Protein AF-A0AAD8C2L0-F1 (afdb_monomer)

pLDDT: mean 80.14, std 14.91, range [33.34, 94.81]

Organism: Biomphalaria pfeifferi (NCBI:txid112525)

Sequence (170 aa):
MHFEVRSVLMASDDMDSLLNLYMHFEVRSVLMASDDMDSLLNLYMHFEVRSVLMASDNMDSLLNLYMHFEVRSVVMASDDMDSLLNLYMQFEVRSVLMASDNMDSLLNLYMHFEVRSVLMASDNMDSLLNLYMHFKVRSVLMASDDMDSLQVSFKTFGMIFTKEKDVHER

Solvent-accessible surface area (backbone atoms only — not comparable to full-atom values): 8291 Å² total; per-residue (Å²): 136,89,64,69,45,71,64,48,80,48,76,44,61,70,35,82,47,80,46,80,45,81,43,84,42,36,31,49,31,41,39,40,40,24,44,39,30,41,38,40,39,39,40,40,34,59,33,40,37,48,30,40,39,40,39,25,46,36,31,42,38,40,39,39,40,41,34,54,33,36,35,45,33,38,38,40,39,25,43,36,30,42,37,40,41,39,40,40,36,49,36,39,36,46,33,39,38,40,39,24,43,36,30,43,36,39,40,38,39,40,37,54,35,40,38,46,34,40,40,40,39,23,46,35,29,37,38,39,38,39,40,39,36,64,67,44,73,73,43,76,47,79,48,52,82,41,69,83,43,77,48,63,45,49,47,42,93,85,59,78,65,80,78,86,76,88,83,81,83,134

Mean predicted aligned error: 7.49 Å

Foldseek 3Di:
DADEAAEDEAEDQADDDEAEAADAHYYAEYEYEYQHDDYEAEYAYEEEHAEYEYEYQADDYEYHYAYEEEYAEYEYEYQHDDYEHAYHYEEEYAEYEYEYQADDYEAAYAYEYEYAEYEYEYQEDDYEAEAEYAYDYNDYYYYYVHYPYYFYWYDYVPDTDGDDDDPDDD

Secondary structure (DSSP, 8-state):
---EE--EEEE-SEEEEEEEEEESSEES-EEEE-SEEEEEEEEEESS-EEEEEEE-SEEEEEEEEEESSEEEEEEEE-SEEEEEEEEEESSEEEEEEEE-SEEEEEEEEEESSEEEEEEEEEEEEEEEEEEEESSEEEEEEEEEEEEEEEEEEEEETTB-----------

Nearest PDB structures (foldseek):
  3jqy-assembly1_C  TM=2.062E-01  e=1.010E+00  Escherichia coli

Structure (mmCIF, N/CA/C/O backbone):
data_AF-A0AAD8C2L0-F1
#
_entry.id   AF-A0AAD8C2L0-F1
#
loop_
_atom_site.group_PDB
_atom_site.id
_atom_site.type_symbol
_atom_site.label_atom_id
_atom_site.label_alt_id
_atom_site.label_comp_id
_atom_site.label_asym_id
_atom_site.label_entity_id
_atom_site.label_seq_id
_atom_site.pdbx_PDB_ins_code
_atom_site.Cartn_x
_atom_site.Cartn_y
_atom_site.Cartn_z
_atom_site.occupancy
_atom_site.B_iso_or_equiv
_atom_site.auth_seq_id
_atom_site.auth_comp_id
_atom_site.auth_asym_id
_atom_site.auth_atom_id
_atom_site.pdbx_PDB_model_num
ATOM 1 N N . MET A 1 1 ? -22.193 -13.788 15.229 1.00 46.91 1 MET A N 1
ATOM 2 C CA . MET A 1 1 ? -22.096 -13.858 13.758 1.00 46.91 1 MET A CA 1
ATOM 3 C C . MET A 1 1 ? -20.851 -13.076 13.388 1.00 46.91 1 MET A C 1
ATOM 5 O O . MET A 1 1 ? -20.804 -11.897 13.704 1.00 46.91 1 MET A O 1
ATOM 9 N N . HIS A 1 2 ? -19.815 -13.748 12.889 1.00 58.06 2 HIS A N 1
ATOM 10 C CA . HIS A 1 2 ? -18.601 -13.089 12.409 1.00 58.06 2 HIS A CA 1
ATOM 11 C C . HIS A 1 2 ? -18.837 -12.752 10.938 1.00 58.06 2 HIS A C 1
ATOM 13 O O . HIS A 1 2 ? -19.122 -13.658 10.155 1.00 58.06 2 HIS A O 1
ATOM 19 N N . PHE A 1 3 ? -18.822 -11.469 10.594 1.00 68.88 3 PHE A N 1
ATOM 20 C CA . PHE A 1 3 ? -18.823 -11.038 9.201 1.00 68.88 3 PHE A CA 1
ATOM 21 C C . PHE A 1 3 ? -17.365 -10.905 8.760 1.00 68.88 3 PHE A C 1
ATOM 23 O O . PHE A 1 3 ? -16.516 -10.541 9.563 1.00 68.88 3 PHE A O 1
ATOM 30 N N . GLU A 1 4 ? -17.062 -11.261 7.520 1.00 80.44 4 GLU A N 1
ATOM 31 C CA . GLU A 1 4 ? -15.730 -11.115 6.930 1.00 80.44 4 GLU A CA 1
ATOM 32 C C . GLU A 1 4 ? -15.936 -10.716 5.471 1.00 80.44 4 GLU A C 1
ATOM 34 O O . GLU A 1 4 ? -16.705 -11.364 4.752 1.00 80.44 4 GLU A O 1
ATOM 39 N N . VAL A 1 5 ? -15.245 -9.670 5.021 1.00 82.81 5 VAL A N 1
ATOM 40 C CA . VAL A 1 5 ? -15.111 -9.382 3.593 1.00 82.81 5 VAL A CA 1
ATOM 41 C C . VAL A 1 5 ? -13.804 -9.985 3.113 1.00 82.81 5 VAL A C 1
ATOM 43 O O . VAL A 1 5 ? -12.710 -9.610 3.531 1.00 82.81 5 VAL A O 1
ATOM 46 N N . ARG A 1 6 ? -13.918 -10.945 2.197 1.00 87.12 6 ARG A N 1
ATOM 47 C CA . ARG A 1 6 ? -12.744 -11.625 1.645 1.00 87.12 6 ARG A CA 1
ATOM 48 C C . ARG A 1 6 ? -11.888 -10.704 0.790 1.00 87.12 6 ARG A C 1
ATOM 50 O O . ARG A 1 6 ? -10.668 -10.793 0.852 1.00 87.12 6 ARG A O 1
ATOM 57 N N . SER A 1 7 ? -12.518 -9.863 -0.016 1.00 87.62 7 SER A N 1
ATOM 58 C CA . SER A 1 7 ? -11.807 -8.978 -0.926 1.00 87.62 7 SER A CA 1
ATOM 59 C C . SER A 1 7 ? -12.708 -7.854 -1.411 1.00 87.62 7 SER A C 1
ATOM 61 O O . SER A 1 7 ? -13.866 -8.099 -1.750 1.00 87.62 7 SER A O 1
ATOM 63 N N . VAL A 1 8 ? -12.139 -6.662 -1.520 1.00 87.56 8 VAL A N 1
ATOM 64 C CA . VAL A 1 8 ? -12.621 -5.588 -2.390 1.00 87.56 8 VAL A CA 1
ATOM 65 C C . VAL A 1 8 ? -11.640 -5.506 -3.555 1.00 87.56 8 VAL A C 1
ATOM 67 O O . VAL A 1 8 ? -10.435 -5.465 -3.316 1.00 87.56 8 VAL A O 1
ATOM 70 N N . LEU A 1 9 ? -12.143 -5.562 -4.788 1.00 91.75 9 LEU A N 1
ATOM 71 C CA . LEU A 1 9 ? -11.337 -5.531 -6.008 1.00 91.75 9 LEU A CA 1
ATOM 72 C C . LEU A 1 9 ? -11.890 -4.460 -6.945 1.00 91.75 9 LEU A C 1
ATOM 74 O O . LEU A 1 9 ? -13.086 -4.476 -7.242 1.00 91.75 9 LEU A O 1
ATOM 78 N N . MET A 1 10 ? -11.012 -3.587 -7.425 1.00 89.44 10 MET A N 1
ATOM 79 C CA . MET A 1 10 ? -11.282 -2.649 -8.510 1.00 89.44 10 MET A CA 1
ATOM 80 C C . MET A 1 10 ? -10.158 -2.770 -9.536 1.00 89.44 10 MET A C 1
ATOM 82 O O . MET A 1 10 ? -8.987 -2.749 -9.167 1.00 89.44 10 MET A O 1
ATOM 86 N N . ALA A 1 11 ? -10.527 -2.958 -10.799 1.00 90.25 11 ALA A N 1
ATOM 87 C CA . ALA A 1 11 ? -9.590 -3.035 -11.908 1.00 90.25 11 ALA A CA 1
ATOM 88 C C . ALA A 1 11 ? -10.196 -2.326 -13.120 1.00 90.25 11 ALA A C 1
ATOM 90 O O . ALA A 1 11 ? -11.362 -2.575 -13.443 1.00 90.25 11 ALA A O 1
ATOM 91 N N . SER A 1 12 ? -9.423 -1.443 -13.737 1.00 90.19 12 SER A N 1
ATOM 92 C CA . SER A 1 12 ? -9.778 -0.658 -14.923 1.00 90.19 12 SER A CA 1
ATOM 93 C C . SER A 1 12 ? -8.502 -0.372 -15.714 1.00 90.19 12 SER A C 1
ATOM 95 O O . SER A 1 12 ? -7.428 -0.599 -15.179 1.00 90.19 12 SER A O 1
ATOM 97 N N . ASP A 1 13 ? -8.608 0.108 -16.948 1.00 87.38 13 ASP A N 1
ATOM 98 C CA . ASP A 1 13 ? -7.437 0.632 -17.666 1.00 87.38 13 ASP A CA 1
ATOM 99 C C . ASP A 1 13 ? -7.119 2.034 -17.101 1.00 87.38 13 ASP A C 1
ATOM 101 O O . ASP A 1 13 ? -6.049 2.271 -16.547 1.00 87.38 13 ASP A O 1
ATOM 105 N N . ASP A 1 14 ? -8.137 2.902 -17.058 1.00 91.06 14 ASP A N 1
ATOM 106 C CA . ASP A 1 14 ? -8.101 4.207 -16.388 1.00 91.06 14 ASP A CA 1
ATOM 107 C C . ASP A 1 14 ? -9.018 4.206 -15.159 1.00 91.06 14 ASP A C 1
ATOM 109 O O . ASP A 1 14 ? -10.191 3.804 -15.245 1.00 91.06 14 ASP A O 1
ATOM 113 N N . MET A 1 15 ? -8.533 4.690 -14.018 1.00 91.38 15 MET A N 1
ATOM 114 C CA . MET A 1 15 ? -9.297 4.739 -12.776 1.00 91.38 15 MET A CA 1
ATOM 115 C C . MET A 1 15 ? -9.225 6.121 -12.132 1.00 91.38 15 MET A C 1
ATOM 117 O O . MET A 1 15 ? -8.241 6.446 -11.489 1.00 91.38 15 MET A O 1
ATOM 121 N N . ASP A 1 16 ? -10.325 6.871 -12.219 1.00 91.12 16 ASP A N 1
ATOM 122 C CA . ASP A 1 16 ? -10.633 7.989 -11.318 1.00 91.12 16 ASP A CA 1
ATOM 123 C C . ASP A 1 16 ? -11.652 7.486 -10.290 1.00 91.12 16 ASP A C 1
ATOM 125 O O . ASP A 1 16 ? -12.797 7.147 -10.631 1.00 91.12 16 ASP A O 1
ATOM 129 N N . SER A 1 17 ? -11.221 7.326 -9.038 1.00 86.00 17 SER A N 1
ATOM 130 C CA . SER A 1 17 ? -12.066 6.700 -8.026 1.00 86.00 17 SER A CA 1
ATOM 131 C C . SER A 1 17 ? -11.974 7.329 -6.644 1.00 86.00 17 SER A C 1
ATOM 133 O O . SER A 1 17 ? -10.913 7.594 -6.088 1.00 86.00 17 SER A O 1
ATOM 135 N N . LEU A 1 18 ? -13.149 7.466 -6.029 1.00 88.50 18 LEU A N 1
ATOM 136 C CA . LEU A 1 18 ? -13.300 7.793 -4.621 1.00 88.50 18 LEU A CA 1
ATOM 137 C C . LEU A 1 18 ? -13.932 6.605 -3.899 1.00 88.50 18 LEU A C 1
ATOM 139 O O . LEU A 1 18 ? -15.128 6.333 -4.051 1.00 88.50 18 LEU A O 1
ATOM 143 N N . LEU A 1 19 ? -13.149 5.919 -3.072 1.00 86.38 19 LEU A N 1
ATOM 144 C CA . LEU A 1 19 ? -13.620 4.788 -2.283 1.00 86.38 19 LEU A CA 1
ATOM 145 C C . LEU A 1 19 ? -13.552 5.117 -0.791 1.00 86.38 19 LEU A C 1
ATOM 147 O O . LEU A 1 19 ? -12.486 5.264 -0.203 1.00 86.38 19 LEU A O 1
ATOM 151 N N . ASN A 1 20 ? -14.724 5.178 -0.158 1.00 87.75 20 ASN A N 1
ATOM 152 C CA . ASN A 1 20 ? -14.855 5.284 1.291 1.00 87.75 20 ASN A CA 1
ATOM 153 C C . ASN A 1 20 ? -15.428 3.985 1.849 1.00 87.75 20 ASN A C 1
ATOM 155 O O . ASN A 1 20 ? -16.554 3.606 1.518 1.00 87.75 20 ASN A O 1
ATOM 159 N N . LEU A 1 21 ? -14.682 3.326 2.728 1.00 82.94 21 LEU A N 1
ATOM 160 C CA . LEU A 1 21 ? -15.088 2.062 3.321 1.00 82.94 21 LEU A CA 1
ATOM 161 C C . LEU A 1 21 ? -15.138 2.184 4.842 1.00 82.94 21 LEU A C 1
ATOM 163 O O . LEU A 1 21 ? -14.127 2.445 5.485 1.00 82.94 21 LEU A O 1
ATOM 167 N N . TYR A 1 22 ? -16.321 1.961 5.411 1.00 84.56 22 TYR A N 1
ATOM 168 C CA . TYR A 1 22 ? -16.553 1.967 6.855 1.00 84.56 22 TYR A CA 1
ATOM 169 C C . TYR A 1 22 ? -17.028 0.590 7.287 1.00 84.56 22 TYR A C 1
ATOM 171 O O . TYR A 1 22 ? -18.170 0.219 7.002 1.00 84.56 22 TYR A O 1
ATOM 179 N N . MET A 1 23 ? -16.173 -0.189 7.953 1.00 76.25 23 MET A N 1
ATOM 180 C CA . MET A 1 23 ? -16.549 -1.547 8.351 1.00 76.25 23 MET A CA 1
ATOM 181 C C . MET A 1 23 ? -16.090 -1.915 9.762 1.00 76.25 23 MET A C 1
ATOM 183 O O . MET A 1 23 ? -14.997 -1.598 10.227 1.00 76.25 23 MET A O 1
ATOM 187 N N . HIS A 1 24 ? -16.964 -2.645 10.452 1.00 79.62 24 HIS A N 1
ATOM 188 C CA . HIS A 1 24 ? -16.740 -3.170 11.801 1.00 79.62 24 HIS A CA 1
ATOM 189 C C . HIS A 1 24 ? -16.419 -4.667 11.783 1.00 79.62 24 HIS A C 1
ATOM 191 O O . HIS A 1 24 ? -16.760 -5.389 12.715 1.00 79.62 24 HIS A O 1
ATOM 197 N N . PHE A 1 25 ? -15.801 -5.152 10.713 1.00 77.06 25 PHE A N 1
ATOM 198 C CA . PHE A 1 25 ? -15.445 -6.554 10.558 1.00 77.06 25 PHE A CA 1
ATOM 199 C C . PHE A 1 25 ? -14.143 -6.707 9.769 1.00 77.06 25 PHE A C 1
ATOM 201 O O . PHE A 1 25 ? -13.640 -5.738 9.202 1.00 77.06 25 PHE A O 1
ATOM 208 N N . GLU A 1 26 ? -13.595 -7.920 9.759 1.00 80.88 26 GLU A N 1
ATOM 209 C CA . GLU A 1 26 ? -12.324 -8.227 9.104 1.00 80.88 26 GLU A CA 1
ATOM 210 C C . GLU A 1 26 ? -12.414 -8.091 7.578 1.00 80.88 26 GLU A C 1
ATOM 212 O O . GLU A 1 26 ? -13.363 -8.570 6.944 1.00 80.88 26 GLU A O 1
ATOM 217 N N . VAL A 1 27 ? -11.389 -7.474 6.987 1.00 82.69 27 VAL A N 1
ATOM 218 C CA . VAL A 1 27 ? -11.142 -7.494 5.543 1.00 82.69 27 VAL A CA 1
ATOM 219 C C . VAL A 1 27 ? -9.855 -8.219 5.274 1.00 82.69 27 VAL A C 1
ATOM 221 O O . VAL A 1 27 ? -8.781 -7.850 5.748 1.00 82.69 27 VAL A O 1
ATOM 224 N N . ARG A 1 28 ? -9.936 -9.235 4.431 1.00 85.00 28 ARG A N 1
ATOM 225 C CA . ARG A 1 28 ? -8.732 -9.945 4.043 1.00 85.00 28 ARG A CA 1
ATOM 226 C C . ARG A 1 28 ? -7.932 -9.189 2.981 1.00 85.00 28 ARG A C 1
ATOM 228 O O . ARG A 1 28 ? -6.709 -9.205 3.068 1.00 85.00 28 ARG A O 1
ATOM 235 N N . SER A 1 29 ? -8.557 -8.515 2.021 1.00 87.50 29 SER A N 1
ATOM 236 C CA . SER A 1 29 ? -7.802 -7.693 1.071 1.00 87.50 29 SER A CA 1
ATOM 237 C C . SER A 1 29 ? -8.602 -6.546 0.462 1.00 87.50 29 SER A C 1
ATOM 239 O O . SER A 1 29 ? -9.786 -6.694 0.167 1.00 87.50 29 SER A O 1
ATOM 241 N N . VAL A 1 30 ? -7.926 -5.433 0.201 1.00 88.31 30 VAL A N 1
ATOM 242 C CA . VAL A 1 30 ? -8.360 -4.398 -0.745 1.00 88.31 30 VAL A CA 1
ATOM 243 C C . VAL A 1 30 ? -7.324 -4.358 -1.861 1.00 88.31 30 VAL A C 1
ATOM 245 O O . VAL A 1 30 ? -6.132 -4.299 -1.563 1.00 88.31 30 VAL A O 1
ATOM 248 N N . LEU A 1 31 ? -7.768 -4.476 -3.111 1.00 91.88 31 LEU A N 1
ATOM 249 C CA . LEU A 1 31 ? -6.904 -4.474 -4.287 1.00 91.88 31 LEU A CA 1
ATOM 250 C C . LEU A 1 31 ? -7.444 -3.492 -5.324 1.00 91.88 31 LEU A C 1
ATOM 252 O O . LEU A 1 31 ? -8.603 -3.606 -5.729 1.00 91.88 31 LEU A O 1
ATOM 256 N N . MET A 1 32 ? -6.598 -2.555 -5.739 1.00 91.00 32 MET A N 1
ATOM 257 C CA . MET A 1 32 ? -6.861 -1.619 -6.829 1.00 91.00 32 MET A CA 1
ATOM 258 C C . MET A 1 32 ? -5.738 -1.750 -7.854 1.00 91.00 32 MET A C 1
ATOM 260 O O . MET A 1 32 ? -4.567 -1.748 -7.478 1.00 91.00 32 MET A O 1
ATOM 264 N N . ALA A 1 33 ? -6.106 -1.926 -9.117 1.00 91.88 33 ALA A N 1
ATOM 265 C CA . ALA A 1 33 ? -5.167 -2.017 -10.226 1.00 91.88 33 ALA A CA 1
ATOM 266 C C . ALA A 1 33 ? -5.662 -1.161 -11.396 1.00 91.88 33 ALA A C 1
ATOM 268 O O . ALA A 1 33 ? -6.842 -1.249 -11.739 1.00 91.88 33 ALA A O 1
ATOM 269 N N . SER A 1 34 ? -4.782 -0.354 -11.973 1.00 91.31 34 SER A N 1
ATOM 270 C CA . SER A 1 34 ? -5.042 0.408 -13.198 1.00 91.31 34 SER A CA 1
ATOM 271 C C . SER A 1 34 ? -3.772 0.515 -14.031 1.00 91.31 34 SER A C 1
ATOM 273 O O . SER A 1 34 ? -2.718 0.177 -13.515 1.00 91.31 34 SER A O 1
ATOM 275 N N . ASP A 1 35 ? -3.846 0.972 -15.275 1.00 89.44 35 ASP A N 1
ATOM 276 C CA . ASP A 1 35 ? -2.657 1.492 -15.958 1.00 89.44 35 ASP A CA 1
ATOM 277 C C . ASP A 1 35 ? -2.417 2.925 -15.437 1.00 89.44 35 ASP A C 1
ATOM 279 O O . ASP A 1 35 ? -1.388 3.210 -14.819 1.00 89.44 35 ASP A O 1
ATOM 283 N N . ASP A 1 36 ? -3.449 3.775 -15.511 1.00 91.44 36 ASP A N 1
ATOM 284 C CA . ASP A 1 36 ? -3.483 5.127 -14.936 1.00 91.44 36 ASP A CA 1
ATOM 285 C C . ASP A 1 36 ? -4.472 5.217 -13.758 1.00 91.44 36 ASP A C 1
ATOM 287 O O . ASP A 1 36 ? -5.677 4.987 -13.915 1.00 91.44 36 ASP A O 1
ATOM 291 N N . MET A 1 37 ? -3.985 5.578 -12.567 1.00 93.81 37 MET A N 1
ATOM 292 C CA . MET A 1 37 ? -4.791 5.667 -11.347 1.00 93.81 37 MET A CA 1
ATOM 293 C C . MET A 1 37 ? -4.729 7.060 -10.720 1.00 93.81 37 MET A C 1
ATOM 295 O O . MET A 1 37 ? -3.688 7.456 -10.213 1.00 93.81 37 MET A O 1
ATOM 299 N N . ASP A 1 38 ? -5.877 7.736 -10.655 1.00 92.50 38 ASP A N 1
ATOM 300 C CA . ASP A 1 38 ? -6.150 8.860 -9.754 1.00 92.50 38 ASP A CA 1
ATOM 301 C C . ASP A 1 38 ? -7.151 8.376 -8.698 1.00 92.50 38 ASP A C 1
ATOM 303 O O . ASP A 1 38 ? -8.301 8.018 -8.992 1.00 92.50 38 ASP A O 1
ATOM 307 N N . SER A 1 39 ? -6.707 8.243 -7.450 1.00 89.00 39 SER A N 1
ATOM 308 C CA . SER A 1 39 ? -7.566 7.646 -6.431 1.00 89.00 39 SER A CA 1
ATOM 309 C C . SER A 1 39 ? -7.491 8.291 -5.060 1.00 89.00 39 SER A C 1
ATOM 311 O O . SER A 1 39 ? -6.434 8.521 -4.478 1.00 89.00 39 SER A O 1
ATOM 313 N N . LEU A 1 40 ? -8.677 8.468 -4.478 1.00 90.62 40 LEU A N 1
ATOM 314 C CA . LEU A 1 40 ? -8.858 8.775 -3.069 1.00 90.62 40 LEU A CA 1
ATOM 315 C C . LEU A 1 40 ? -9.484 7.576 -2.359 1.00 90.62 40 LEU A C 1
ATOM 317 O O . LEU A 1 40 ? -10.682 7.301 -2.481 1.00 90.62 40 LEU A O 1
ATOM 321 N N . LEU A 1 41 ? -8.676 6.899 -1.548 1.00 88.38 41 LEU A N 1
ATOM 322 C CA . LEU A 1 41 ? -9.093 5.755 -0.752 1.00 88.38 41 LEU A CA 1
ATOM 323 C C . LEU A 1 41 ? -9.074 6.102 0.742 1.00 88.38 41 LEU A C 1
ATOM 325 O O . LEU A 1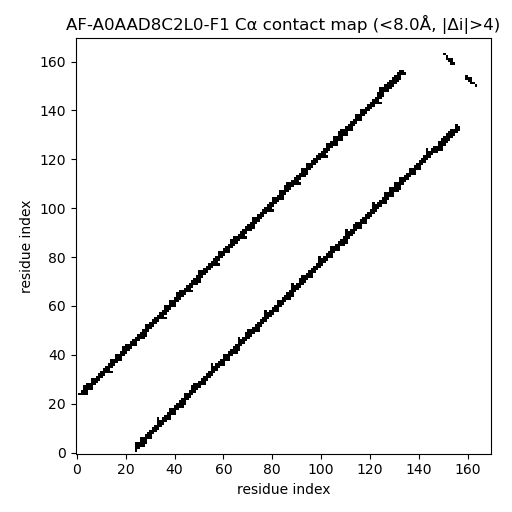 41 ? -8.020 6.306 1.340 1.00 88.38 41 LEU A O 1
ATOM 329 N N . ASN A 1 42 ? -10.250 6.106 1.375 1.00 89.56 42 ASN A N 1
ATOM 330 C CA . ASN A 1 42 ? -10.375 6.219 2.828 1.00 89.56 42 ASN A CA 1
ATOM 331 C C . ASN A 1 42 ? -10.940 4.924 3.415 1.00 89.56 42 ASN A C 1
ATOM 333 O O . ASN A 1 42 ? -12.100 4.567 3.179 1.00 89.56 42 ASN A O 1
ATOM 337 N N . LEU A 1 43 ? -10.146 4.239 4.234 1.00 85.94 43 LEU A N 1
ATOM 338 C CA . LEU A 1 43 ? -10.587 3.053 4.965 1.00 85.94 43 LEU A CA 1
ATOM 339 C C . LEU A 1 43 ? -10.688 3.374 6.456 1.00 85.94 43 LEU A C 1
ATOM 341 O O . LEU A 1 43 ? -9.701 3.722 7.099 1.00 85.94 43 LEU A O 1
ATOM 345 N N . TYR A 1 44 ? -11.881 3.195 7.013 1.00 86.94 44 TYR A N 1
ATOM 346 C CA . TYR A 1 44 ? -12.160 3.290 8.440 1.00 86.94 44 TYR A CA 1
ATOM 347 C C . TYR A 1 44 ? -12.603 1.926 8.953 1.00 86.94 44 TYR A 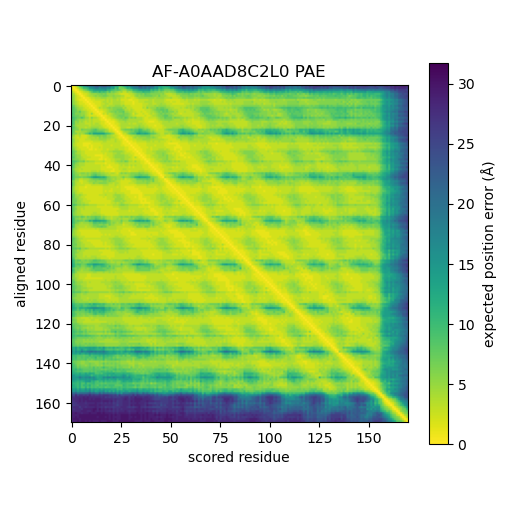C 1
ATOM 349 O O . TYR A 1 44 ? -13.727 1.482 8.695 1.00 86.94 44 TYR A O 1
ATOM 357 N N . MET A 1 45 ? -11.727 1.255 9.697 1.00 79.75 45 MET A N 1
ATOM 358 C CA . MET A 1 45 ? -11.995 -0.109 10.139 1.00 79.75 45 MET A CA 1
ATOM 359 C C . MET A 1 45 ? -11.731 -0.319 11.621 1.00 79.75 45 MET A C 1
ATOM 361 O O . MET A 1 45 ? -10.726 0.110 12.188 1.00 79.75 45 MET A O 1
ATOM 365 N N . HIS A 1 46 ? -12.618 -1.085 12.248 1.00 77.88 46 HIS A N 1
ATOM 366 C CA . HIS A 1 46 ? -12.493 -1.403 13.667 1.00 77.88 46 HIS A CA 1
ATOM 367 C C . HIS A 1 46 ? -11.689 -2.671 13.974 1.00 77.88 46 HIS A C 1
ATOM 369 O O . HIS A 1 46 ? -11.312 -2.858 15.124 1.00 77.88 46 HIS A O 1
ATOM 375 N N . PHE A 1 47 ? -11.448 -3.535 12.986 1.00 78.88 47 PHE A N 1
ATOM 376 C CA . PHE A 1 47 ? -10.796 -4.837 13.166 1.00 78.88 47 PHE A CA 1
ATOM 377 C C . PHE A 1 47 ? -9.532 -4.943 12.296 1.00 78.88 47 PHE A C 1
ATOM 379 O O . PHE A 1 47 ? -8.735 -4.007 12.253 1.00 78.88 47 PHE A O 1
ATOM 386 N N . GLU A 1 48 ? -9.316 -6.085 11.647 1.00 79.94 48 GLU A N 1
ATOM 387 C CA . GLU A 1 48 ? -8.120 -6.385 10.870 1.00 79.94 48 GLU A CA 1
ATOM 388 C C . GLU A 1 48 ? -8.334 -6.080 9.381 1.00 79.94 48 GLU A C 1
ATOM 390 O O . GLU A 1 48 ? -9.346 -6.473 8.794 1.00 79.94 48 GLU A O 1
ATOM 395 N N . VAL A 1 49 ? -7.347 -5.426 8.761 1.00 82.06 49 VAL A N 1
ATOM 396 C CA . VAL A 1 49 ? -7.129 -5.491 7.311 1.00 82.06 49 VAL A CA 1
ATOM 397 C C . VAL A 1 49 ? -5.847 -6.262 7.071 1.00 82.06 49 VAL A C 1
ATOM 399 O O . VAL A 1 49 ? -4.756 -5.852 7.465 1.00 82.06 49 VAL A O 1
ATOM 402 N N . ARG A 1 50 ? -5.944 -7.405 6.403 1.00 85.06 50 ARG A N 1
ATOM 403 C CA . ARG A 1 50 ? -4.746 -8.213 6.186 1.00 85.06 50 ARG A CA 1
ATOM 404 C C . ARG A 1 50 ? -3.845 -7.613 5.103 1.00 85.06 50 ARG A C 1
ATOM 406 O O . ARG A 1 50 ? -2.630 -7.648 5.270 1.00 85.06 50 ARG A O 1
ATOM 413 N N . SER A 1 51 ? -4.398 -7.054 4.031 1.00 88.31 51 SER A N 1
ATOM 414 C CA . SER A 1 51 ? -3.594 -6.380 3.006 1.00 88.31 51 SER A CA 1
ATOM 415 C C . SER A 1 51 ? -4.358 -5.289 2.262 1.00 88.31 51 SER A C 1
ATOM 417 O O . SER A 1 51 ? -5.505 -5.503 1.870 1.00 88.31 51 SER A O 1
ATOM 419 N N . VAL A 1 52 ? -3.686 -4.176 1.994 1.00 89.38 52 VAL A N 1
ATOM 420 C CA . VAL A 1 52 ? -4.078 -3.189 0.979 1.00 89.38 52 VAL A CA 1
ATOM 421 C C . VAL A 1 52 ? -3.010 -3.212 -0.107 1.00 89.38 52 VAL A C 1
ATOM 423 O O . VAL A 1 52 ? -1.827 -3.138 0.222 1.00 89.38 52 VAL A O 1
ATOM 426 N N . LEU A 1 53 ? -3.418 -3.379 -1.364 1.00 93.31 53 LEU A N 1
ATOM 427 C CA . LEU A 1 53 ? -2.527 -3.371 -2.519 1.00 93.31 53 LEU A CA 1
ATOM 428 C C . LEU A 1 53 ? -3.061 -2.409 -3.579 1.00 93.31 53 LEU A C 1
ATOM 430 O O . LEU A 1 53 ? -4.211 -2.541 -3.999 1.00 93.31 53 LEU A O 1
ATOM 434 N N . MET A 1 54 ? -2.214 -1.479 -4.002 1.00 92.12 54 MET A N 1
ATOM 435 C CA . MET A 1 54 ? -2.459 -0.580 -5.125 1.00 92.12 54 MET A CA 1
ATOM 436 C C . MET A 1 54 ? -1.320 -0.754 -6.124 1.00 92.12 54 MET A C 1
ATOM 438 O O . MET A 1 54 ? -0.154 -0.741 -5.726 1.00 92.12 54 MET A O 1
ATOM 442 N N . ALA A 1 55 ? -1.666 -0.985 -7.385 1.00 93.44 55 ALA A N 1
ATOM 443 C CA . ALA A 1 55 ? -0.711 -1.125 -8.473 1.00 93.44 55 ALA A CA 1
ATOM 444 C C . ALA A 1 55 ? -1.164 -0.277 -9.664 1.00 93.44 55 ALA A C 1
ATOM 446 O O . ALA A 1 55 ? -2.340 -0.346 -10.027 1.00 93.44 55 ALA A O 1
ATOM 447 N N . SER A 1 56 ? -0.250 0.501 -10.233 1.00 92.88 56 SER A N 1
ATOM 448 C CA . SER A 1 56 ? -0.466 1.235 -11.480 1.00 92.88 56 SER A CA 1
ATOM 449 C C . SER A 1 56 ? 0.810 1.277 -12.309 1.00 92.88 56 SER A C 1
ATOM 451 O O . SER A 1 56 ? 1.853 0.920 -11.780 1.00 92.88 56 SER A O 1
ATOM 453 N N . ASP A 1 57 ? 0.753 1.707 -13.565 1.00 91.69 57 ASP A N 1
ATOM 454 C CA . ASP A 1 57 ? 1.954 2.202 -14.249 1.00 91.69 57 ASP A CA 1
ATOM 455 C C . ASP A 1 57 ? 2.204 3.652 -13.793 1.00 91.69 57 ASP A C 1
ATOM 457 O O . ASP A 1 57 ? 3.311 4.021 -13.406 1.00 91.69 57 ASP A O 1
ATOM 461 N N . ASN A 1 58 ? 1.138 4.454 -13.725 1.00 92.62 58 ASN A N 1
ATOM 462 C CA . ASN A 1 58 ? 1.167 5.826 -13.232 1.00 92.62 58 ASN A CA 1
ATOM 463 C C . ASN A 1 58 ? 0.096 6.048 -12.152 1.00 92.62 58 ASN A C 1
ATOM 465 O O . ASN A 1 58 ? -1.091 5.789 -12.366 1.00 92.62 58 ASN A O 1
ATOM 469 N N . MET A 1 59 ? 0.519 6.505 -10.974 1.00 94.81 59 MET A N 1
ATOM 470 C CA . MET A 1 59 ? -0.321 6.591 -9.781 1.00 94.81 59 MET A CA 1
ATOM 471 C C . MET A 1 59 ? -0.253 7.982 -9.156 1.00 94.81 59 MET A C 1
ATOM 473 O O . MET A 1 59 ? 0.785 8.358 -8.624 1.00 94.81 59 MET A O 1
ATOM 477 N N . ASP A 1 60 ? -1.391 8.674 -9.126 1.00 94.00 60 ASP A N 1
ATOM 478 C CA . ASP A 1 60 ? -1.678 9.779 -8.210 1.00 94.00 60 ASP A CA 1
ATOM 479 C C . ASP A 1 60 ? -2.667 9.265 -7.158 1.00 94.00 60 ASP A C 1
ATOM 481 O O . ASP A 1 60 ? -3.780 8.816 -7.462 1.00 94.00 60 ASP A O 1
ATOM 485 N N . SER A 1 61 ? -2.245 9.205 -5.896 1.00 90.56 61 SER A N 1
ATOM 486 C CA . SER A 1 61 ? -3.107 8.619 -4.873 1.00 90.56 61 SER A CA 1
ATOM 487 C C . SER A 1 61 ? -3.027 9.269 -3.505 1.00 90.56 61 SER A C 1
ATOM 489 O O . SER A 1 61 ? -1.967 9.518 -2.928 1.00 90.56 61 SER A O 1
ATOM 491 N N . LEU A 1 62 ? -4.210 9.432 -2.915 1.00 92.44 62 LEU A N 1
ATOM 492 C CA . LEU A 1 62 ? -4.391 9.773 -1.516 1.00 92.44 62 LEU A CA 1
ATOM 493 C C . LEU A 1 62 ? -4.997 8.581 -0.776 1.00 92.44 62 LEU A C 1
ATOM 495 O O . LEU A 1 62 ? -6.183 8.268 -0.915 1.00 92.44 62 LEU A O 1
ATOM 499 N N . LEU A 1 63 ? -4.196 7.953 0.081 1.00 89.94 63 LEU A N 1
ATOM 500 C CA . LEU A 1 63 ? -4.618 6.824 0.899 1.00 89.94 63 LEU A CA 1
ATOM 501 C C . LEU A 1 63 ? -4.650 7.213 2.378 1.00 89.94 63 LEU A C 1
ATOM 503 O O . LEU A 1 63 ? -3.617 7.435 3.009 1.00 89.94 63 LEU A O 1
ATOM 507 N N . ASN A 1 64 ? -5.848 7.231 2.966 1.00 90.88 64 ASN A N 1
ATOM 508 C CA . ASN A 1 64 ? -6.032 7.406 4.404 1.00 90.88 64 ASN A CA 1
ATOM 509 C C . ASN A 1 64 ? -6.552 6.114 5.040 1.00 90.88 64 ASN A C 1
ATOM 511 O O . ASN A 1 64 ? -7.678 5.679 4.785 1.00 90.88 64 ASN A O 1
ATOM 515 N N . LEU A 1 65 ? -5.756 5.521 5.928 1.00 86.50 65 LEU A N 1
ATOM 516 C CA . LEU A 1 65 ? -6.162 4.360 6.716 1.00 86.50 65 LEU A CA 1
ATOM 517 C C . LEU A 1 65 ? -6.331 4.757 8.179 1.00 86.50 65 LEU A C 1
ATOM 519 O O . LEU A 1 65 ? -5.376 5.159 8.841 1.00 86.50 65 LEU A O 1
ATOM 523 N N . TYR A 1 66 ? -7.541 4.582 8.699 1.00 87.62 66 TYR A N 1
ATOM 524 C CA . TYR A 1 66 ? -7.872 4.740 10.109 1.00 87.62 66 TYR A CA 1
ATOM 525 C C . TYR A 1 66 ? -8.296 3.394 10.679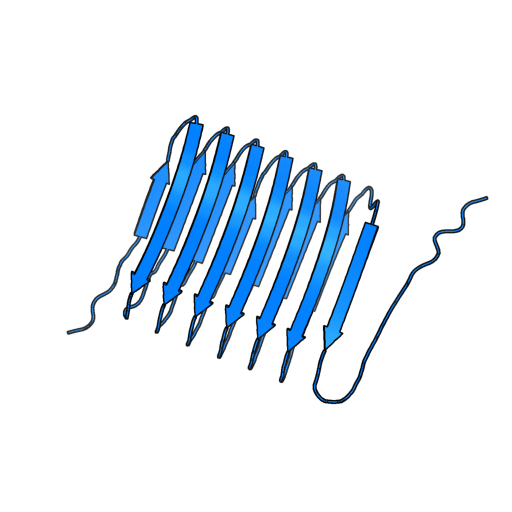 1.00 87.62 66 TYR A C 1
ATOM 527 O O . TYR A 1 66 ? -9.394 2.904 10.402 1.00 87.62 66 TYR A O 1
ATOM 535 N N . MET A 1 67 ? -7.435 2.794 11.498 1.00 79.19 67 MET A N 1
ATOM 536 C CA . MET A 1 67 ? -7.670 1.445 12.000 1.00 79.19 67 MET A CA 1
ATOM 537 C C . MET A 1 67 ? -7.442 1.320 13.502 1.00 79.19 67 MET A C 1
ATOM 539 O O . MET A 1 67 ? -6.452 1.798 14.066 1.00 79.19 67 MET A O 1
ATOM 543 N N . HIS A 1 68 ? -8.330 0.569 14.148 1.00 77.69 68 HIS A N 1
ATOM 544 C CA . HIS A 1 68 ? -8.225 0.289 15.577 1.00 77.69 68 HIS A CA 1
ATOM 545 C C . HIS A 1 68 ? -7.379 -0.933 15.933 1.00 77.69 68 HIS A C 1
ATOM 547 O O . HIS A 1 68 ? -6.918 -0.989 17.062 1.00 77.69 68 HIS A O 1
ATOM 553 N N . PHE A 1 69 ? -7.180 -1.905 15.042 1.00 76.19 69 PHE A N 1
ATOM 554 C CA . PHE A 1 69 ? -6.433 -3.126 15.369 1.00 76.19 69 PHE A CA 1
ATOM 555 C C . PHE A 1 69 ? -5.200 -3.282 14.478 1.00 76.19 69 PHE A C 1
ATOM 557 O O . PHE A 1 69 ? -4.180 -2.643 14.725 1.00 76.19 69 PHE A O 1
ATOM 564 N N . GLU A 1 70 ? -5.257 -4.123 13.453 1.00 79.31 70 GLU A N 1
ATOM 565 C CA . GLU A 1 70 ? -4.056 -4.567 12.750 1.00 79.31 70 GLU A CA 1
ATOM 566 C C . GLU A 1 70 ? -4.179 -4.319 11.250 1.00 79.31 70 GLU A C 1
ATOM 568 O O . GLU A 1 70 ? -5.197 -4.637 10.630 1.00 79.31 70 GLU A O 1
ATOM 573 N N . VAL A 1 71 ? -3.099 -3.792 10.670 1.00 81.19 71 VAL A N 1
ATOM 574 C CA . VAL A 1 71 ? -2.826 -3.907 9.239 1.00 81.19 71 VAL A CA 1
ATOM 575 C C . VAL A 1 71 ? -1.578 -4.750 9.065 1.00 81.19 71 VAL A C 1
ATOM 577 O O . VAL A 1 71 ? -0.496 -4.383 9.527 1.00 81.19 71 VAL A O 1
ATOM 580 N N . ARG A 1 72 ? -1.677 -5.895 8.384 1.00 84.88 72 ARG A N 1
ATOM 581 C CA . ARG A 1 72 ? -0.446 -6.669 8.147 1.00 84.88 72 ARG A CA 1
ATOM 582 C C . ARG A 1 72 ? 0.403 -6.031 7.065 1.00 84.88 72 ARG A C 1
ATOM 584 O O . ARG A 1 72 ? 1.615 -5.977 7.229 1.00 84.88 72 ARG A O 1
ATOM 591 N N . SER A 1 73 ? -0.201 -5.574 5.975 1.00 88.88 73 SER A N 1
ATOM 592 C CA . SER A 1 73 ? 0.565 -5.053 4.850 1.00 88.88 73 SER A CA 1
ATOM 593 C C . SER A 1 73 ? -0.176 -3.956 4.098 1.00 88.88 73 SER A C 1
ATOM 595 O O . SER A 1 73 ? -1.364 -4.101 3.809 1.00 88.88 73 SER A O 1
ATOM 597 N N . VAL A 1 74 ? 0.542 -2.886 3.774 1.00 89.75 74 VAL A N 1
ATOM 598 C CA . VAL A 1 74 ? 0.167 -1.909 2.750 1.00 89.75 74 VAL A CA 1
ATOM 599 C C . VAL A 1 74 ? 1.253 -1.958 1.688 1.00 89.75 74 VAL A C 1
ATOM 601 O O . VAL A 1 74 ? 2.432 -1.870 2.033 1.00 89.75 74 VAL A O 1
ATOM 604 N N . VAL A 1 75 ? 0.856 -2.152 0.435 1.00 93.69 75 VAL A N 1
ATOM 605 C CA . VAL A 1 75 ? 1.754 -2.211 -0.718 1.00 93.69 75 VAL A CA 1
ATOM 606 C C . VAL A 1 75 ? 1.252 -1.243 -1.776 1.00 93.69 75 VAL A C 1
ATOM 608 O O . VAL A 1 75 ? 0.101 -1.348 -2.197 1.00 93.69 75 VAL A O 1
ATOM 611 N N . MET A 1 76 ? 2.122 -0.337 -2.204 1.00 92.88 76 MET A N 1
ATOM 612 C CA . MET A 1 76 ? 1.903 0.534 -3.354 1.00 92.88 76 MET A CA 1
ATOM 613 C C . MET A 1 76 ? 3.054 0.311 -4.329 1.00 92.88 76 MET A C 1
ATOM 615 O O . MET A 1 76 ? 4.216 0.324 -3.917 1.00 92.88 76 MET A O 1
ATOM 619 N N . ALA A 1 77 ? 2.724 0.035 -5.584 1.00 94.12 77 ALA A N 1
ATOM 620 C CA . ALA A 1 77 ? 3.692 -0.169 -6.650 1.00 94.12 77 ALA A CA 1
ATOM 621 C C . ALA A 1 77 ? 3.269 0.638 -7.877 1.00 94.12 77 ALA A C 1
ATOM 623 O O . ALA A 1 77 ? 2.101 0.568 -8.259 1.00 94.12 77 ALA A O 1
ATOM 624 N N . SER A 1 78 ? 4.201 1.391 -8.447 1.00 93.31 78 SER A N 1
ATOM 625 C CA . SER A 1 78 ? 4.005 2.132 -9.694 1.00 93.31 78 SER A CA 1
ATOM 626 C C . SER A 1 78 ? 5.289 2.149 -10.517 1.00 93.31 78 SER A C 1
ATOM 628 O O . SER A 1 78 ? 6.320 1.770 -9.974 1.00 93.31 78 SER A O 1
ATOM 630 N N . ASP A 1 79 ? 5.259 2.589 -11.771 1.00 92.25 79 ASP A N 1
ATOM 631 C CA . ASP A 1 79 ? 6.482 3.057 -12.441 1.00 92.25 79 ASP A CA 1
ATOM 632 C C . ASP A 1 79 ? 6.707 4.533 -12.058 1.00 92.25 79 ASP A C 1
ATOM 634 O O . ASP A 1 79 ? 7.779 4.913 -11.583 1.00 92.25 79 ASP A O 1
ATOM 638 N N . ASP A 1 80 ? 5.646 5.343 -12.134 1.00 93.31 80 ASP A N 1
ATOM 639 C CA . ASP A 1 80 ? 5.605 6.727 -11.657 1.00 93.31 80 ASP A CA 1
ATOM 640 C C . ASP A 1 80 ? 4.584 6.872 -10.516 1.00 93.31 80 ASP A C 1
ATOM 642 O O . ASP A 1 80 ? 3.412 6.513 -10.662 1.00 93.31 80 ASP A O 1
ATOM 646 N N . MET A 1 81 ? 5.017 7.378 -9.358 1.00 94.50 81 MET A N 1
ATOM 647 C CA . MET A 1 81 ? 4.184 7.500 -8.158 1.00 94.50 81 MET A CA 1
ATOM 648 C C . MET A 1 81 ? 4.245 8.912 -7.577 1.00 94.50 81 MET A C 1
ATOM 650 O O . MET A 1 81 ? 5.292 9.320 -7.081 1.00 94.50 81 MET A O 1
ATOM 654 N N . ASP A 1 82 ? 3.099 9.591 -7.549 1.00 93.81 82 ASP A N 1
ATOM 655 C CA . ASP A 1 82 ? 2.803 10.705 -6.647 1.00 93.81 82 ASP A CA 1
ATOM 656 C C . ASP A 1 82 ? 1.812 10.203 -5.590 1.00 93.81 82 ASP A C 1
ATOM 658 O O . ASP A 1 82 ? 0.713 9.726 -5.893 1.00 93.81 82 ASP A O 1
ATOM 662 N N . SER A 1 83 ? 2.221 10.189 -4.322 1.00 90.88 83 SER A N 1
ATOM 663 C CA . SER A 1 83 ? 1.351 9.632 -3.289 1.00 90.88 83 SER A CA 1
ATOM 664 C C . SER A 1 83 ? 1.434 10.307 -1.932 1.00 90.88 83 SER A C 1
ATOM 666 O O . SER A 1 83 ? 2.498 10.577 -1.372 1.00 90.88 83 SER A O 1
ATOM 668 N N . LEU A 1 84 ? 0.257 10.463 -1.328 1.00 92.88 84 LEU A N 1
ATOM 669 C CA . LEU A 1 84 ? 0.099 10.826 0.070 1.00 92.88 84 LEU A CA 1
ATOM 670 C C . LEU A 1 84 ? -0.538 9.664 0.833 1.00 92.88 84 LEU A C 1
ATOM 672 O O . LEU A 1 84 ? -1.725 9.360 0.697 1.00 92.88 84 LEU A O 1
ATOM 676 N N . LEU A 1 85 ? 0.253 9.049 1.708 1.00 90.12 85 LEU A N 1
ATOM 677 C CA . LEU A 1 85 ? -0.176 7.945 2.555 1.00 90.12 85 LEU A CA 1
ATOM 678 C C . LEU A 1 85 ? -0.250 8.392 4.017 1.00 90.12 85 LEU A C 1
ATOM 680 O O . LEU A 1 85 ? 0.764 8.659 4.662 1.00 90.12 85 LEU A O 1
ATOM 684 N 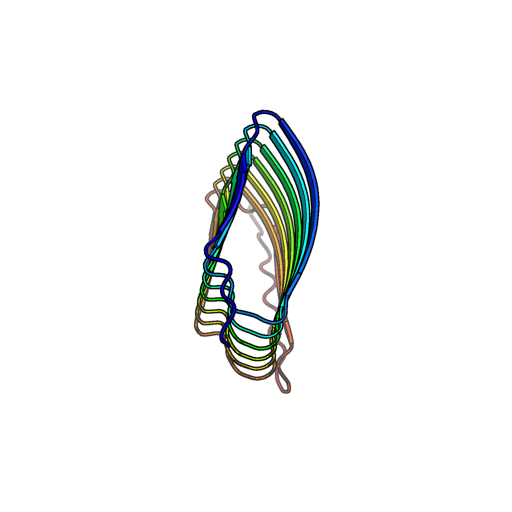N . ASN A 1 86 ? -1.461 8.419 4.577 1.00 90.88 86 ASN A N 1
ATOM 685 C CA . ASN A 1 86 ? -1.689 8.680 5.996 1.00 90.88 86 ASN A CA 1
ATOM 686 C C . ASN A 1 86 ? -2.197 7.420 6.701 1.00 90.88 86 ASN A C 1
ATOM 688 O O . ASN A 1 86 ? -3.317 6.962 6.463 1.00 90.88 86 ASN A O 1
ATOM 692 N N . LEU A 1 87 ? -1.403 6.886 7.629 1.00 86.69 87 LEU A N 1
ATOM 693 C CA . LEU A 1 87 ? -1.800 5.755 8.466 1.00 86.69 87 LEU A CA 1
ATOM 694 C C . LEU A 1 87 ? -2.011 6.211 9.909 1.00 86.69 87 LEU A C 1
ATOM 696 O O . LEU A 1 87 ? -1.074 6.635 10.585 1.00 86.69 87 LEU A O 1
ATOM 700 N N . TYR A 1 88 ? -3.237 6.059 10.399 1.00 87.25 88 TYR A N 1
ATOM 701 C CA . TYR A 1 88 ? -3.628 6.284 11.786 1.00 87.25 88 TYR A CA 1
ATOM 702 C C . TYR A 1 88 ? -4.036 4.961 12.420 1.00 87.25 88 TYR A C 1
ATOM 704 O O . TYR A 1 88 ? -5.114 4.424 12.157 1.00 87.25 88 TYR A O 1
ATOM 712 N N . MET A 1 89 ? -3.165 4.432 13.275 1.00 79.00 89 MET A N 1
ATOM 713 C CA . MET A 1 89 ? -3.262 3.052 13.740 1.00 79.00 89 MET A CA 1
ATOM 714 C C . MET A 1 89 ? -3.107 2.963 15.252 1.00 79.00 89 MET A C 1
ATOM 716 O O . MET A 1 89 ? -2.146 3.482 15.833 1.00 79.00 89 MET A O 1
ATOM 720 N N . GLN A 1 90 ? -4.026 2.249 15.905 1.00 78.12 90 GLN A N 1
ATOM 721 C CA . GLN A 1 90 ? -3.925 2.051 17.349 1.00 78.12 90 GLN A CA 1
ATOM 722 C C . GLN A 1 90 ? -2.990 0.912 17.760 1.00 78.12 90 GLN A C 1
ATOM 724 O O . GLN A 1 90 ? -2.298 1.085 18.752 1.00 78.12 90 GLN A O 1
ATOM 729 N N . PHE A 1 91 ? -2.920 -0.213 17.039 1.00 74.44 91 PHE A N 1
ATOM 730 C CA . PHE A 1 91 ? -2.096 -1.356 17.465 1.00 74.44 91 PHE A CA 1
ATOM 731 C C . PHE A 1 91 ? -0.898 -1.615 16.545 1.00 74.44 91 PHE A C 1
ATOM 733 O O . PHE A 1 91 ? 0.214 -1.190 16.855 1.00 74.44 91 PHE A O 1
ATOM 740 N N . GLU A 1 92 ? -1.070 -2.328 15.435 1.00 77.19 92 GLU A N 1
ATOM 741 C CA . GLU A 1 92 ? 0.089 -2.865 14.708 1.00 77.19 92 GLU A CA 1
ATOM 742 C C . GLU A 1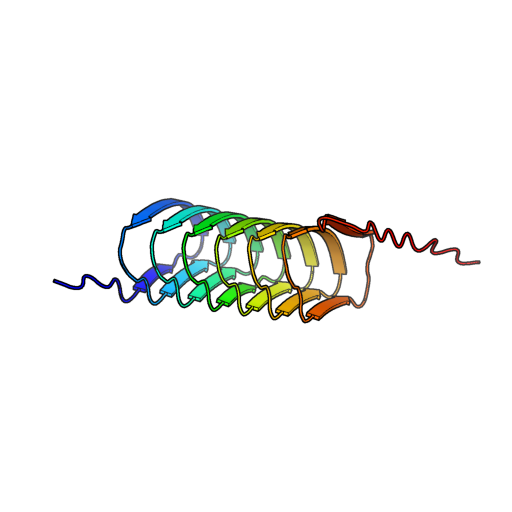 92 ? 0.004 -2.634 13.201 1.00 77.19 92 GLU A C 1
ATOM 744 O O . GLU A 1 92 ? -1.022 -2.895 12.569 1.00 77.19 92 GLU A O 1
ATOM 749 N N . VAL A 1 93 ? 1.134 -2.201 12.630 1.00 79.38 93 VAL A N 1
ATOM 750 C CA . VAL A 1 93 ? 1.432 -2.342 11.203 1.00 79.38 93 VAL A CA 1
ATOM 751 C C . VAL A 1 93 ? 2.653 -3.231 11.053 1.00 79.38 93 VAL A C 1
ATOM 753 O O . VAL A 1 93 ? 3.738 -2.906 11.544 1.00 79.38 93 VAL A O 1
ATOM 756 N N . ARG A 1 94 ? 2.524 -4.365 10.358 1.00 82.94 94 ARG A N 1
ATOM 757 C CA . ARG A 1 94 ? 3.713 -5.204 10.135 1.00 82.94 94 ARG A CA 1
ATOM 758 C C . ARG A 1 94 ? 4.587 -4.624 9.038 1.00 82.94 94 ARG A C 1
ATOM 760 O O . ARG A 1 94 ? 5.783 -4.479 9.258 1.00 82.94 94 ARG A O 1
ATOM 767 N N . SER A 1 95 ? 4.018 -4.280 7.890 1.00 85.50 95 SER A N 1
ATOM 768 C CA . SER A 1 95 ? 4.800 -3.760 6.771 1.00 85.50 95 SER A CA 1
ATOM 769 C C . SER A 1 95 ? 4.071 -2.675 5.994 1.00 85.50 95 SER A C 1
ATOM 771 O O . SER A 1 95 ? 2.916 -2.872 5.622 1.00 85.50 95 SER A O 1
ATOM 773 N N . VAL A 1 96 ? 4.783 -1.604 5.671 1.00 88.00 96 VAL A N 1
ATOM 774 C CA . VAL A 1 96 ? 4.442 -0.686 4.579 1.00 88.00 96 VAL A CA 1
ATOM 775 C C . VAL A 1 96 ? 5.535 -0.824 3.527 1.00 88.00 96 VAL A C 1
ATOM 777 O O . VAL A 1 96 ? 6.713 -0.777 3.888 1.00 88.00 96 VAL A O 1
ATOM 780 N N . LEU A 1 97 ? 5.153 -1.058 2.275 1.00 92.25 97 LEU A N 1
ATOM 781 C CA . LEU A 1 97 ? 6.059 -1.138 1.137 1.00 92.25 97 LEU A CA 1
ATOM 782 C C . LEU A 1 97 ? 5.579 -0.193 0.040 1.00 92.25 97 LEU A C 1
ATOM 784 O O . LEU A 1 97 ? 4.432 -0.290 -0.389 1.00 92.25 97 LEU A O 1
ATOM 788 N N . MET A 1 98 ? 6.468 0.685 -0.404 1.00 91.06 98 MET A N 1
ATOM 789 C CA . MET A 1 98 ? 6.265 1.544 -1.565 1.00 91.06 98 MET A CA 1
ATOM 790 C C . MET A 1 98 ? 7.428 1.306 -2.521 1.00 91.06 98 MET A C 1
ATOM 792 O O . MET A 1 98 ? 8.585 1.322 -2.092 1.00 91.06 98 MET A O 1
ATOM 796 N N . ALA A 1 99 ? 7.118 1.017 -3.778 1.00 92.19 99 ALA A N 1
ATOM 797 C CA . ALA A 1 99 ? 8.105 0.797 -4.823 1.00 92.19 99 ALA A CA 1
ATOM 798 C C . ALA A 1 99 ? 7.702 1.577 -6.073 1.00 92.19 99 ALA A C 1
ATOM 800 O O . ALA A 1 99 ? 6.539 1.502 -6.467 1.00 92.19 99 ALA A O 1
ATOM 801 N N . SER A 1 100 ? 8.645 2.314 -6.648 1.00 92.25 100 SER A N 1
ATOM 802 C CA . SER A 1 100 ? 8.457 3.028 -7.910 1.00 92.25 100 SER A CA 1
ATOM 803 C C . SER A 1 100 ? 9.749 3.070 -8.716 1.00 92.25 100 SER A C 1
ATOM 805 O O . SER A 1 100 ? 10.795 2.797 -8.141 1.00 92.25 100 SER A O 1
ATOM 807 N N . ASP A 1 101 ? 9.722 3.438 -9.993 1.00 90.06 101 ASP A N 1
ATOM 808 C CA . ASP A 1 101 ? 10.944 3.907 -10.657 1.00 90.06 101 ASP A CA 1
ATOM 809 C C . ASP A 1 101 ? 11.165 5.370 -10.239 1.00 90.06 101 ASP A C 1
ATOM 811 O O . ASP A 1 101 ? 12.196 5.706 -9.646 1.00 90.06 101 ASP A O 1
ATOM 815 N N . ASN A 1 102 ? 10.135 6.213 -10.376 1.00 89.62 102 ASN A N 1
ATOM 816 C CA . ASN A 1 102 ? 10.111 7.580 -9.848 1.00 89.62 102 ASN A CA 1
ATOM 817 C C . ASN A 1 102 ? 9.075 7.729 -8.732 1.00 89.62 102 ASN A C 1
ATOM 819 O O . ASN A 1 102 ? 7.903 7.392 -8.916 1.00 89.62 102 ASN A O 1
ATOM 823 N N . MET A 1 103 ? 9.489 8.264 -7.585 1.00 90.12 103 MET A N 1
ATOM 824 C CA . MET A 1 103 ? 8.630 8.442 -6.417 1.00 90.12 103 MET A CA 1
ATOM 825 C C . MET A 1 103 ? 8.705 9.874 -5.888 1.00 90.12 103 MET A C 1
ATOM 827 O O . MET A 1 103 ? 9.743 10.279 -5.367 1.00 90.12 103 MET A O 1
ATOM 831 N N . ASP A 1 104 ? 7.578 10.583 -5.944 1.00 91.38 104 ASP A N 1
ATOM 832 C CA . ASP A 1 104 ? 7.272 11.717 -5.072 1.00 91.38 104 ASP A CA 1
ATOM 833 C C . ASP A 1 104 ? 6.279 11.228 -4.014 1.00 91.38 104 ASP A C 1
ATOM 835 O O . ASP A 1 104 ? 5.178 10.763 -4.324 1.00 91.38 104 ASP A O 1
ATOM 839 N N . SER A 1 105 ? 6.686 11.206 -2.745 1.00 87.06 105 SER A N 1
ATOM 840 C CA . SER A 1 105 ? 5.783 10.688 -1.721 1.00 87.06 105 SER A CA 1
ATOM 841 C C . SER A 1 105 ? 5.873 11.355 -0.363 1.00 87.06 105 SER A C 1
ATOM 843 O O . SER A 1 105 ? 6.938 11.656 0.183 1.00 87.06 105 SER A O 1
ATOM 845 N N . LEU A 1 106 ? 4.701 11.494 0.251 1.00 88.88 106 LEU A N 1
ATOM 846 C CA . LEU A 1 106 ? 4.551 11.886 1.638 1.00 88.88 106 LEU A CA 1
ATOM 847 C C . LEU A 1 106 ? 3.917 10.746 2.431 1.00 88.88 106 LEU A C 1
ATOM 849 O O . LEU A 1 106 ? 2.741 10.416 2.280 1.00 88.88 106 LEU A O 1
ATOM 853 N N . LEU A 1 107 ? 4.691 10.191 3.358 1.00 86.94 107 LEU A N 1
ATOM 854 C CA . LEU A 1 107 ? 4.245 9.146 4.266 1.00 86.94 107 LEU A CA 1
ATOM 855 C C . LEU A 1 107 ? 4.112 9.695 5.689 1.00 86.94 107 LEU A C 1
ATOM 857 O O . LEU A 1 107 ? 5.102 10.002 6.353 1.00 86.94 107 LEU A O 1
ATOM 861 N N . ASN A 1 108 ? 2.882 9.764 6.200 1.00 88.00 108 ASN A N 1
ATOM 862 C CA . ASN A 1 108 ? 2.604 10.115 7.590 1.00 88.00 108 ASN A CA 1
ATOM 863 C C . ASN A 1 108 ? 2.100 8.894 8.363 1.00 88.00 108 ASN A C 1
ATOM 865 O O . ASN A 1 108 ? 1.014 8.371 8.111 1.00 88.00 108 ASN A O 1
ATOM 869 N N . LEU A 1 109 ? 2.862 8.470 9.368 1.00 83.06 109 LEU A N 1
ATOM 870 C CA . LEU A 1 109 ? 2.505 7.357 10.241 1.00 83.06 109 LEU A CA 1
ATOM 871 C C . LEU A 1 109 ? 2.254 7.863 11.659 1.00 83.06 109 LEU A C 1
ATOM 873 O O . LEU A 1 109 ? 3.172 8.307 12.349 1.00 83.06 109 LEU A O 1
ATOM 877 N N . TYR A 1 110 ? 1.009 7.740 12.111 1.00 84.25 110 TYR A N 1
ATOM 878 C CA . TYR A 1 110 ? 0.568 8.023 13.472 1.00 84.25 110 TYR A CA 1
ATOM 879 C C . TYR A 1 110 ? 0.189 6.716 14.160 1.00 84.25 110 TYR A C 1
ATOM 881 O O . TYR A 1 110 ? -0.877 6.146 13.921 1.00 84.25 110 TYR A O 1
ATOM 889 N N . MET A 1 111 ? 1.080 6.226 15.019 1.00 74.38 111 MET A N 1
ATOM 890 C CA . MET A 1 111 ? 1.005 4.865 15.544 1.00 74.38 111 MET A CA 1
ATOM 891 C C . MET A 1 111 ? 1.102 4.832 17.069 1.00 74.38 111 MET A C 1
ATOM 893 O O . MET A 1 111 ? 2.054 5.336 17.671 1.00 74.38 111 MET A O 1
ATOM 897 N N . HIS A 1 112 ? 0.154 4.154 17.711 1.00 71.44 112 HIS A N 1
ATOM 898 C CA . HIS A 1 112 ? 0.167 4.007 19.165 1.00 71.44 112 HIS A CA 1
ATOM 899 C C . HIS A 1 112 ? 0.989 2.832 19.686 1.00 71.44 112 HIS A C 1
ATOM 901 O O . HIS A 1 112 ? 1.290 2.867 20.867 1.00 71.44 112 HIS A O 1
ATOM 907 N N . PHE A 1 113 ? 1.359 1.825 18.890 1.00 69.12 113 PHE A N 1
ATOM 908 C CA . PHE A 1 113 ? 2.097 0.652 19.387 1.00 69.12 113 PHE A CA 1
ATOM 909 C C . PHE A 1 113 ? 3.285 0.280 18.482 1.00 69.12 113 PHE A C 1
ATOM 911 O O . PHE A 1 113 ? 4.400 0.726 18.754 1.00 69.12 113 PHE A O 1
ATOM 918 N N . GLU A 1 114 ? 3.117 -0.510 17.418 1.00 72.88 114 GLU A N 1
ATOM 919 C CA . GLU A 1 114 ? 4.277 -1.076 16.703 1.00 72.88 114 GLU A CA 1
ATOM 920 C C . GLU A 1 114 ? 4.196 -0.966 15.178 1.00 72.88 114 GLU A C 1
ATOM 922 O O . GLU A 1 114 ? 3.215 -1.387 14.568 1.00 72.88 114 GLU A O 1
ATOM 927 N N . VAL A 1 115 ? 5.285 -0.481 14.565 1.00 73.00 115 VAL A N 1
ATOM 928 C CA . VAL A 1 115 ? 5.610 -0.735 13.153 1.00 73.00 115 VAL A CA 1
ATOM 929 C C . VAL A 1 115 ? 6.791 -1.698 13.083 1.00 73.00 115 VAL A C 1
ATOM 931 O O . VAL A 1 115 ? 7.868 -1.406 13.619 1.00 73.00 115 VAL A O 1
ATOM 934 N N . ARG A 1 116 ? 6.655 -2.831 12.384 1.00 78.31 116 ARG A N 1
ATOM 935 C CA . ARG A 1 116 ? 7.823 -3.710 12.188 1.00 78.31 116 ARG A CA 1
ATOM 936 C C . ARG A 1 116 ? 8.726 -3.203 11.073 1.00 78.31 116 ARG A C 1
ATOM 938 O O . ARG A 1 116 ? 9.927 -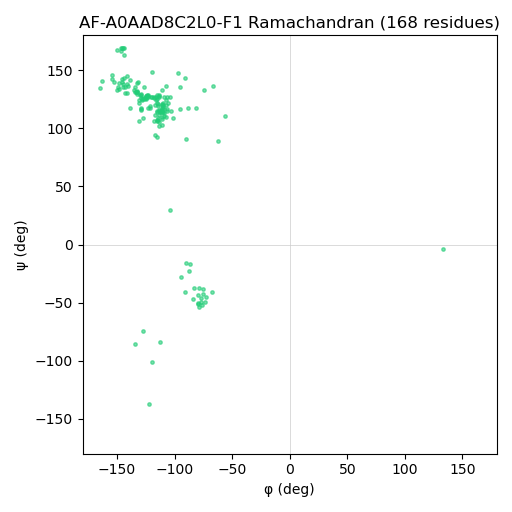3.078 11.297 1.00 78.31 116 ARG A O 1
ATOM 945 N N . SER A 1 117 ? 8.180 -2.897 9.904 1.00 80.94 117 SER A N 1
ATOM 946 C CA . SER A 1 117 ? 8.982 -2.438 8.770 1.00 80.94 117 SER A CA 1
ATOM 947 C C . SER A 1 117 ? 8.269 -1.400 7.917 1.00 80.94 117 SER A C 1
ATOM 949 O O . SER A 1 117 ? 7.118 -1.594 7.540 1.00 80.94 117 SER A O 1
ATOM 951 N N . VAL A 1 118 ? 8.995 -0.352 7.549 1.00 83.06 118 VAL A N 1
ATOM 952 C CA . VAL A 1 118 ? 8.662 0.516 6.414 1.00 83.06 118 VAL A CA 1
ATOM 953 C C . VAL A 1 118 ? 9.772 0.350 5.387 1.00 83.06 118 VAL A C 1
ATOM 955 O O . VAL A 1 118 ? 10.945 0.424 5.760 1.00 83.06 118 VAL A O 1
ATOM 958 N N . LEU A 1 119 ? 9.412 0.072 4.139 1.00 87.31 119 LEU A N 1
ATOM 959 C CA . LEU A 1 119 ? 10.338 -0.034 3.020 1.00 87.31 119 LEU A CA 1
ATOM 960 C C . LEU A 1 119 ? 9.872 0.887 1.898 1.00 87.31 119 LEU A C 1
ATOM 962 O O . LEU A 1 119 ? 8.734 0.776 1.452 1.00 87.31 119 LEU A O 1
ATOM 966 N N . MET A 1 120 ? 10.761 1.764 1.454 1.00 84.88 120 MET A N 1
ATOM 967 C CA . MET A 1 120 ? 10.565 2.599 0.273 1.00 84.88 120 MET A CA 1
ATOM 968 C C . MET A 1 120 ? 11.741 2.352 -0.665 1.00 84.88 120 MET A C 1
ATOM 970 O O . MET A 1 120 ? 12.893 2.387 -0.223 1.00 84.88 120 MET A O 1
ATOM 974 N N . ALA A 1 121 ? 11.451 2.034 -1.918 1.00 87.19 121 ALA A N 1
ATOM 975 C CA . ALA A 1 121 ? 12.455 1.797 -2.942 1.00 87.19 121 ALA A CA 1
ATOM 976 C C . ALA A 1 121 ? 12.083 2.574 -4.203 1.00 87.19 121 ALA A C 1
ATOM 978 O O . ALA A 1 121 ? 10.940 2.471 -4.642 1.00 87.19 121 ALA A O 1
ATOM 979 N N . SER A 1 122 ? 13.028 3.334 -4.745 1.00 86.81 122 SER A N 1
ATOM 980 C CA . SER A 1 122 ? 12.876 3.980 -6.047 1.00 86.81 122 SER A CA 1
ATOM 981 C C . SER A 1 122 ? 14.191 4.015 -6.808 1.00 86.81 122 SER A C 1
ATOM 983 O O . SER A 1 122 ? 15.232 3.848 -6.185 1.00 86.81 122 SER A O 1
ATOM 985 N N . ASP A 1 123 ? 14.172 4.248 -8.115 1.00 84.88 123 ASP A N 1
ATOM 986 C CA . ASP A 1 123 ? 15.382 4.675 -8.824 1.00 84.88 123 ASP A CA 1
ATOM 987 C C . ASP A 1 123 ? 15.631 6.165 -8.550 1.00 84.88 123 ASP A C 1
ATOM 989 O O . ASP A 1 123 ? 16.734 6.535 -8.151 1.00 84.88 123 ASP A O 1
ATOM 993 N N . ASN A 1 124 ? 14.586 6.998 -8.652 1.00 83.25 124 ASN A N 1
ATOM 994 C CA . ASN A 1 124 ? 14.597 8.402 -8.245 1.00 83.25 124 ASN A CA 1
ATOM 995 C C . ASN A 1 124 ? 13.562 8.694 -7.147 1.00 83.25 124 ASN A C 1
ATOM 997 O O . ASN A 1 124 ? 12.377 8.406 -7.317 1.00 83.25 124 ASN A O 1
ATOM 1001 N N . MET A 1 125 ? 13.992 9.295 -6.036 1.00 82.81 125 MET A N 1
ATOM 1002 C CA . MET A 1 125 ? 13.140 9.528 -4.864 1.00 82.81 125 MET A CA 1
ATOM 1003 C C . MET A 1 125 ? 13.215 10.974 -4.361 1.00 82.81 125 MET A C 1
ATOM 1005 O O . MET A 1 125 ? 14.268 11.431 -3.904 1.00 82.81 125 MET A O 1
ATOM 1009 N N . ASP A 1 126 ? 12.060 11.640 -4.331 1.00 86.44 126 ASP A N 1
ATOM 1010 C CA . ASP A 1 126 ? 11.776 12.781 -3.459 1.00 86.44 126 ASP A CA 1
ATOM 1011 C C . ASP A 1 126 ? 10.735 12.331 -2.432 1.00 86.44 126 ASP A C 1
ATOM 1013 O O . ASP A 1 126 ? 9.635 11.899 -2.773 1.00 86.44 126 ASP A O 1
ATOM 1017 N N . SER A 1 127 ? 11.096 12.270 -1.151 1.00 79.88 127 SER A N 1
ATOM 1018 C CA . SER A 1 127 ? 10.173 11.718 -0.160 1.00 79.88 127 SER A CA 1
ATOM 1019 C C . SER A 1 127 ? 10.291 12.327 1.227 1.00 79.88 127 SER A C 1
ATOM 1021 O O . SER A 1 127 ? 11.366 12.503 1.805 1.00 79.88 127 SER A O 1
ATOM 1023 N N . LEU A 1 128 ? 9.130 12.557 1.834 1.00 81.94 128 LEU A N 1
ATOM 1024 C CA . LEU A 1 128 ? 8.995 13.014 3.209 1.00 81.94 128 LEU A CA 1
ATOM 1025 C C . LEU A 1 128 ? 8.328 11.924 4.055 1.00 81.94 128 LEU A C 1
ATOM 1027 O O . LEU A 1 128 ? 7.188 11.528 3.827 1.00 81.94 128 LEU A O 1
ATOM 1031 N N . LEU A 1 129 ? 9.027 11.474 5.096 1.00 82.06 129 LEU A N 1
ATOM 1032 C CA . LEU A 1 129 ? 8.530 10.506 6.067 1.00 82.06 129 LEU A CA 1
ATOM 1033 C C . LEU A 1 129 ? 8.354 11.152 7.445 1.00 82.06 129 LEU A C 1
ATOM 1035 O O . LEU A 1 129 ? 9.318 11.469 8.146 1.00 82.06 129 LEU A O 1
ATOM 1039 N N . ASN A 1 130 ? 7.110 11.248 7.903 1.00 81.88 130 ASN A N 1
ATOM 1040 C CA . ASN A 1 130 ? 6.794 11.669 9.261 1.00 81.88 130 ASN A CA 1
ATOM 1041 C C . ASN A 1 130 ? 6.310 10.490 10.106 1.00 81.88 130 ASN A C 1
ATOM 1043 O O . ASN A 1 130 ? 5.278 9.878 9.841 1.00 81.88 130 ASN A O 1
ATOM 1047 N N . LEU A 1 131 ? 7.038 10.207 11.183 1.00 76.69 131 LEU A N 1
ATOM 1048 C CA . LEU A 1 131 ? 6.757 9.136 12.130 1.00 76.69 131 LEU A CA 1
ATOM 1049 C C . LEU A 1 131 ? 6.402 9.723 13.500 1.00 76.69 131 LEU A C 1
ATOM 1051 O O . LEU A 1 131 ? 7.257 10.186 14.261 1.00 76.69 131 LEU A O 1
ATOM 1055 N N . TYR A 1 132 ? 5.126 9.642 13.856 1.00 78.19 132 TYR A N 1
ATOM 1056 C CA . TYR A 1 132 ? 4.602 9.997 15.171 1.00 78.19 132 TYR A CA 1
ATOM 1057 C C . TYR A 1 132 ? 4.228 8.728 15.917 1.00 78.19 132 TYR A C 1
ATOM 1059 O O . TYR A 1 132 ? 3.259 8.052 15.569 1.00 78.19 132 TYR A O 1
ATOM 1067 N N . MET A 1 133 ? 4.997 8.382 16.949 1.00 70.44 133 MET A N 1
ATOM 1068 C CA . MET A 1 133 ? 4.867 7.068 17.565 1.00 70.44 133 MET A CA 1
ATOM 1069 C C . MET A 1 133 ? 5.002 7.076 19.073 1.00 70.44 133 MET A C 1
ATOM 1071 O O . MET A 1 133 ? 5.804 7.805 19.648 1.00 70.44 133 MET A O 1
ATOM 1075 N N . HIS A 1 134 ? 4.242 6.199 19.723 1.00 68.00 134 HIS A N 1
ATOM 1076 C CA . HIS A 1 134 ? 4.280 6.076 21.177 1.00 68.00 134 HIS A CA 1
ATOM 1077 C C . HIS A 1 134 ? 5.235 4.980 21.676 1.00 68.00 134 HIS A C 1
ATOM 1079 O O . HIS A 1 134 ? 5.760 5.128 22.777 1.00 68.00 134 HIS A O 1
ATOM 1085 N N . PHE A 1 135 ? 5.490 3.912 20.903 1.00 67.19 135 PHE A N 1
ATOM 1086 C CA . PHE A 1 135 ? 6.301 2.778 21.381 1.00 67.19 135 PHE A CA 1
ATOM 1087 C C . PHE A 1 135 ? 7.463 2.402 20.456 1.00 67.19 135 PHE A C 1
ATOM 1089 O O . PHE A 1 135 ? 8.606 2.651 20.839 1.00 67.19 135 PHE A O 1
ATOM 1096 N N . LYS A 1 136 ? 7.241 1.754 19.296 1.00 70.81 136 LYS A N 1
ATOM 1097 C CA . LYS A 1 136 ? 8.360 1.104 18.581 1.00 70.81 136 LYS A CA 1
ATOM 1098 C C . LYS A 1 136 ? 8.251 1.072 17.051 1.00 70.81 136 LYS A C 1
ATOM 1100 O O . LYS A 1 136 ? 7.257 0.613 16.500 1.00 70.81 136 LYS A O 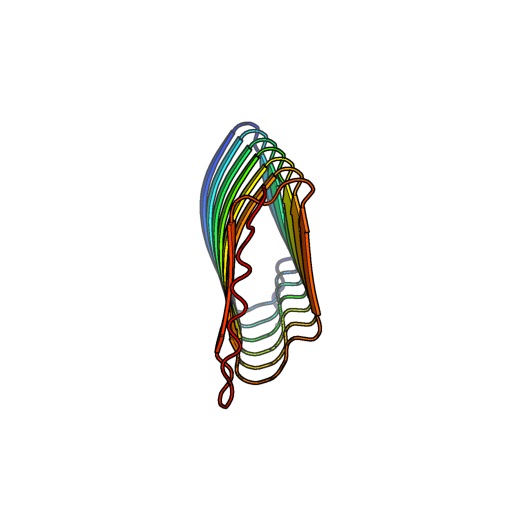1
ATOM 1105 N N . VAL A 1 137 ? 9.360 1.425 16.390 1.00 71.69 137 VAL A N 1
ATOM 1106 C CA . VAL A 1 137 ? 9.716 0.976 15.030 1.00 71.69 137 VAL A CA 1
ATOM 1107 C C . VAL A 1 137 ? 10.853 -0.019 15.142 1.00 71.69 137 VAL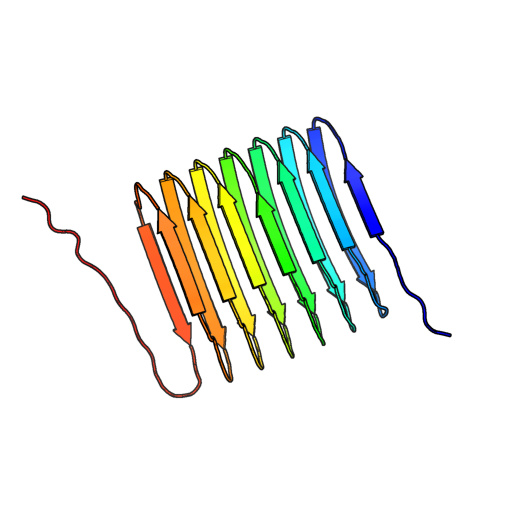 A C 1
ATOM 1109 O O . VAL A 1 137 ? 11.809 0.209 15.886 1.00 71.69 137 VAL A O 1
ATOM 1112 N N . ARG A 1 138 ? 10.768 -1.118 14.394 1.00 77.31 138 ARG A N 1
ATOM 1113 C CA . ARG A 1 138 ? 11.878 -2.070 14.306 1.00 77.31 138 ARG A CA 1
ATOM 1114 C C . ARG A 1 138 ? 12.831 -1.756 13.154 1.00 77.31 138 ARG A C 1
ATOM 1116 O O . ARG A 1 138 ? 14.037 -1.862 13.356 1.00 77.31 138 ARG A O 1
ATOM 1123 N N . SER A 1 139 ? 12.324 -1.362 11.991 1.00 77.62 139 SER A N 1
ATOM 1124 C CA . SER A 1 139 ? 13.157 -0.954 10.857 1.00 77.62 139 SER A CA 1
ATOM 1125 C C . SER A 1 139 ? 12.429 -0.001 9.917 1.00 77.62 139 SER A C 1
ATOM 1127 O O . SER A 1 139 ? 11.248 -0.188 9.636 1.00 77.62 139 SER A O 1
ATOM 1129 N N . VAL A 1 140 ? 13.169 0.969 9.392 1.00 80.62 140 VAL A N 1
ATOM 1130 C CA . VAL A 1 140 ? 12.800 1.777 8.226 1.00 80.62 140 VAL A CA 1
ATOM 1131 C C . VAL A 1 140 ? 13.957 1.634 7.247 1.00 80.62 140 VAL A C 1
ATOM 1133 O O . VAL A 1 140 ? 15.108 1.820 7.647 1.00 80.62 140 VAL A O 1
ATOM 1136 N N . LEU A 1 141 ? 13.661 1.241 6.012 1.00 82.94 141 LEU A N 1
ATOM 1137 C CA . LEU A 1 141 ? 14.627 1.134 4.928 1.00 82.94 141 LEU A CA 1
ATOM 1138 C C . LEU A 1 141 ? 14.155 2.005 3.769 1.00 82.94 141 LEU A C 1
ATOM 1140 O O . LEU A 1 141 ? 13.027 1.861 3.310 1.00 82.94 141 LEU A O 1
ATOM 1144 N N . MET A 1 142 ? 15.039 2.877 3.309 1.00 82.25 142 MET A N 1
ATOM 1145 C CA . MET A 1 142 ? 14.856 3.681 2.109 1.00 82.25 142 MET A CA 1
ATOM 1146 C C . MET A 1 142 ? 16.047 3.408 1.205 1.00 82.25 142 MET A C 1
ATOM 1148 O O . MET A 1 142 ? 17.190 3.505 1.663 1.00 82.25 142 MET A O 1
ATOM 1152 N N . ALA A 1 143 ? 15.772 2.998 -0.025 1.00 83.19 143 ALA A N 1
ATOM 1153 C CA . ALA A 1 143 ? 16.771 2.728 -1.043 1.00 83.19 143 ALA A CA 1
ATOM 1154 C C . ALA A 1 143 ? 16.423 3.547 -2.284 1.00 83.19 143 ALA A C 1
ATOM 1156 O O . ALA A 1 143 ? 15.295 3.465 -2.759 1.00 83.19 143 ALA A O 1
ATOM 1157 N N . SER A 1 144 ? 17.386 4.333 -2.755 1.00 84.44 144 SER A N 1
ATOM 1158 C CA . SER A 1 144 ? 17.290 5.023 -4.033 1.00 84.44 144 SER A CA 1
ATOM 1159 C C . SER A 1 144 ? 18.647 5.066 -4.706 1.00 84.44 144 SER A C 1
ATOM 1161 O O . SER A 1 144 ? 19.656 5.193 -3.996 1.00 84.44 144 SER A O 1
ATOM 1163 N N . ASP A 1 145 ? 18.663 4.944 -6.031 1.00 81.62 145 ASP A N 1
ATOM 1164 C CA . ASP A 1 145 ? 19.874 5.148 -6.827 1.00 81.62 145 ASP A CA 1
ATOM 1165 C C . ASP A 1 145 ? 20.203 6.647 -6.879 1.00 81.62 145 ASP A C 1
ATOM 1167 O O . ASP A 1 145 ? 21.329 7.037 -6.560 1.00 81.62 145 ASP A O 1
ATOM 1171 N N . ASP A 1 146 ? 19.184 7.474 -7.113 1.00 77.00 146 ASP A N 1
ATOM 1172 C CA . ASP A 1 146 ? 19.214 8.929 -7.024 1.00 77.00 146 ASP A CA 1
ATOM 1173 C C . ASP A 1 146 ? 18.181 9.412 -5.989 1.00 77.00 146 ASP A C 1
ATOM 1175 O O . ASP A 1 146 ? 17.016 9.018 -5.997 1.00 77.00 146 ASP A O 1
ATOM 1179 N N . MET A 1 147 ? 18.615 10.224 -5.020 1.00 79.19 147 MET A N 1
ATOM 1180 C CA . MET A 1 147 ? 17.735 10.767 -3.978 1.00 79.19 147 MET A CA 1
ATOM 1181 C C . MET A 1 147 ? 17.880 12.280 -3.917 1.00 79.19 147 MET A C 1
ATOM 1183 O O . MET A 1 147 ? 18.898 12.785 -3.435 1.00 79.19 147 MET A O 1
ATOM 1187 N N . ASP A 1 148 ? 16.843 12.974 -4.376 1.00 73.56 148 ASP A N 1
ATOM 1188 C CA . ASP A 1 148 ? 16.793 14.434 -4.422 1.00 73.56 148 ASP A CA 1
ATOM 1189 C C . ASP A 1 148 ? 16.609 15.013 -3.018 1.00 73.56 148 ASP A C 1
ATOM 1191 O O . ASP A 1 148 ? 17.351 15.900 -2.580 1.00 73.56 148 ASP A O 1
ATOM 1195 N N . SER A 1 149 ? 15.633 14.486 -2.276 1.00 69.06 149 SER A N 1
ATOM 1196 C CA . SER A 1 149 ? 15.272 14.992 -0.958 1.00 69.06 149 SER A CA 1
ATOM 1197 C C . SER A 1 149 ? 14.714 13.876 -0.071 1.00 69.06 149 SER A C 1
ATOM 1199 O O . SER A 1 149 ? 13.894 13.058 -0.482 1.00 69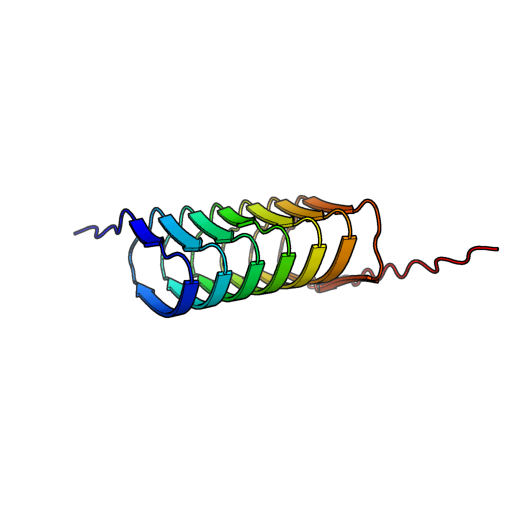.06 149 SER A O 1
ATOM 1201 N N . LEU A 1 150 ? 15.211 13.811 1.170 1.00 72.62 150 LEU A N 1
ATOM 1202 C CA . LEU A 1 150 ? 14.697 12.903 2.190 1.00 72.62 150 LEU A CA 1
ATOM 1203 C C . LEU A 1 150 ? 14.627 13.605 3.538 1.00 72.62 150 LEU A C 1
ATOM 1205 O O . LEU A 1 150 ? 15.653 13.937 4.142 1.00 72.62 150 LEU A O 1
ATOM 1209 N N . GLN A 1 151 ? 13.415 13.732 4.066 1.00 73.38 151 GLN A N 1
ATOM 1210 C CA . GLN A 1 151 ? 13.196 14.219 5.421 1.00 73.38 151 GLN A CA 1
ATOM 1211 C C . GLN A 1 151 ? 12.528 13.135 6.263 1.00 73.38 151 GLN A C 1
ATOM 1213 O O . GLN A 1 151 ? 11.478 12.606 5.915 1.00 73.38 151 GLN A O 1
ATOM 1218 N N . VAL A 1 152 ? 13.139 12.818 7.408 1.00 70.69 152 VAL A N 1
ATOM 1219 C CA . VAL A 1 152 ? 12.578 11.865 8.372 1.00 70.69 152 VAL A CA 1
ATOM 1220 C C . VAL A 1 152 ? 12.392 12.541 9.721 1.00 70.69 152 VAL A C 1
ATOM 1222 O O . VAL A 1 152 ? 13.359 12.965 10.358 1.00 70.69 152 VAL A O 1
ATOM 1225 N N . SER A 1 153 ? 11.144 12.625 10.173 1.00 72.81 153 SER A N 1
ATOM 1226 C CA . SER A 1 153 ? 10.785 13.190 11.474 1.00 72.81 153 SER A CA 1
ATOM 1227 C C . SER A 1 153 ? 10.321 12.091 12.418 1.00 72.81 153 SER A C 1
ATOM 1229 O O . SER A 1 153 ? 9.411 11.335 12.093 1.00 72.81 153 SER A O 1
ATOM 1231 N N . PHE A 1 154 ? 10.919 12.017 13.607 1.00 70.56 154 PHE A N 1
ATOM 1232 C CA . PHE A 1 154 ? 10.484 11.114 14.669 1.00 70.56 154 PHE A CA 1
ATOM 1233 C C . PHE A 1 154 ? 9.988 11.920 15.859 1.00 70.56 154 PHE A C 1
ATOM 1235 O O . PHE A 1 154 ? 10.743 12.681 16.471 1.00 70.56 154 PHE A O 1
ATOM 1242 N N . LYS A 1 155 ? 8.735 11.694 16.248 1.00 68.50 155 LYS A N 1
ATOM 1243 C CA . LYS A 1 155 ? 8.209 12.169 17.524 1.00 68.50 155 LYS A CA 1
ATOM 1244 C C . LYS A 1 155 ? 7.826 10.978 18.386 1.00 68.50 155 LYS A C 1
ATOM 1246 O O . LYS A 1 155 ? 6.707 10.476 18.308 1.00 68.50 155 LYS A O 1
ATOM 1251 N N . THR A 1 156 ? 8.769 10.574 19.228 1.00 60.06 156 THR A N 1
ATOM 1252 C CA . THR A 1 156 ? 8.526 9.679 20.362 1.00 60.06 156 THR A CA 1
ATOM 1253 C C . THR A 1 156 ? 8.352 10.528 21.617 1.00 60.06 156 THR A C 1
ATOM 1255 O O . THR A 1 156 ? 8.977 11.584 21.741 1.00 60.06 156 THR A O 1
ATOM 1258 N N . PHE A 1 157 ? 7.527 10.104 22.576 1.00 49.16 157 PHE A N 1
ATOM 1259 C CA . PHE A 1 157 ? 7.500 10.729 23.903 1.00 49.16 157 PHE A CA 1
ATOM 1260 C C . PHE A 1 157 ? 8.884 10.532 24.571 1.00 49.16 157 PHE A C 1
ATOM 1262 O O . PHE A 1 157 ? 9.122 9.517 25.215 1.00 49.16 157 PHE A O 1
ATOM 1269 N N . GLY A 1 158 ? 9.828 11.464 24.362 1.00 42.97 158 GLY A N 1
ATOM 1270 C CA . GLY A 1 158 ? 11.114 11.504 25.074 1.00 42.97 158 GLY A CA 1
ATOM 1271 C C . GLY A 1 158 ? 12.415 11.716 24.283 1.00 42.97 158 GLY A C 1
ATOM 1272 O O . GLY A 1 158 ? 13.443 11.839 24.939 1.00 42.97 158 GLY A O 1
ATOM 1273 N N . MET A 1 159 ? 12.447 11.789 22.945 1.00 33.56 159 MET A N 1
ATOM 1274 C CA . MET A 1 159 ? 13.690 12.114 22.207 1.00 33.56 159 MET A CA 1
ATOM 1275 C C . MET A 1 159 ? 13.410 12.500 20.746 1.00 33.56 159 MET A C 1
ATOM 1277 O O . MET A 1 159 ? 12.646 11.814 20.072 1.00 33.56 159 MET A O 1
ATOM 1281 N N . ILE A 1 160 ? 14.039 13.582 20.268 1.00 37.19 160 ILE A N 1
ATOM 1282 C CA . ILE A 1 160 ? 14.021 14.028 18.864 1.00 37.19 160 ILE A CA 1
ATOM 1283 C C . ILE A 1 160 ? 15.376 13.664 18.245 1.00 37.19 160 ILE A C 1
ATOM 1285 O O . ILE A 1 160 ? 16.411 14.049 18.788 1.00 37.19 160 ILE A O 1
ATOM 1289 N N . PHE A 1 161 ? 15.371 12.958 17.113 1.00 34.47 161 PHE A N 1
ATOM 1290 C CA . PHE A 1 161 ? 16.550 12.769 16.266 1.00 34.47 161 PHE A CA 1
ATOM 1291 C C . PHE A 1 161 ? 16.269 13.406 14.905 1.00 34.47 161 PHE A C 1
ATOM 1293 O O . PHE A 1 161 ? 15.425 12.917 14.161 1.00 34.47 161 PHE A O 1
ATOM 1300 N N . THR A 1 162 ? 16.968 14.492 14.588 1.00 34.88 162 THR A N 1
ATOM 1301 C CA . THR A 1 162 ? 17.021 15.074 13.241 1.00 34.88 162 THR A CA 1
ATOM 1302 C C . THR A 1 162 ? 18.378 14.742 12.639 1.00 34.88 162 THR A C 1
ATOM 1304 O O . THR A 1 162 ? 19.409 15.082 13.222 1.00 34.88 162 THR A O 1
ATOM 1307 N N . LYS A 1 163 ? 18.395 14.066 11.488 1.00 34.19 163 LYS A N 1
ATOM 1308 C CA . LYS A 1 163 ? 19.600 13.918 10.671 1.00 34.19 163 LYS A CA 1
ATOM 1309 C C . LYS A 1 163 ? 19.365 14.640 9.350 1.00 34.19 163 LYS A C 1
ATOM 1311 O O . LYS A 1 163 ? 18.828 14.058 8.420 1.00 34.19 163 LYS A O 1
ATOM 1316 N N . GLU A 1 164 ? 19.771 15.900 9.302 1.00 35.19 164 GLU A N 1
ATOM 1317 C CA . GLU A 1 164 ? 20.060 16.593 8.047 1.00 35.19 164 GLU A CA 1
ATOM 1318 C C . GLU A 1 164 ? 21.397 16.053 7.532 1.00 35.19 164 GLU A C 1
ATOM 1320 O O . GLU A 1 164 ? 22.352 15.902 8.304 1.00 35.19 164 GLU A O 1
ATOM 1325 N N . LYS A 1 165 ? 21.471 15.699 6.251 1.00 44.41 165 LYS A N 1
ATOM 1326 C CA . LYS A 1 165 ? 22.746 15.397 5.607 1.00 44.41 165 LYS A CA 1
ATOM 1327 C C . LYS A 1 165 ? 22.982 16.474 4.557 1.00 44.41 165 LYS A C 1
ATOM 1329 O O . LYS A 1 165 ? 22.403 16.413 3.483 1.00 44.41 165 LYS A O 1
ATOM 1334 N N . ASP A 1 166 ? 23.848 17.430 4.886 1.00 43.66 166 ASP A N 1
ATOM 1335 C CA . ASP A 1 166 ? 24.494 18.293 3.901 1.00 43.66 166 ASP A CA 1
ATOM 1336 C C . ASP A 1 166 ? 25.225 17.405 2.885 1.00 43.66 166 ASP A C 1
ATOM 1338 O O . ASP A 1 166 ? 26.229 16.761 3.213 1.00 43.66 166 ASP A O 1
ATOM 1342 N N . VAL A 1 167 ? 24.732 17.356 1.649 1.00 37.34 167 VAL A N 1
ATOM 1343 C CA . VAL A 1 167 ? 25.519 16.882 0.510 1.00 37.34 167 VAL A CA 1
ATOM 1344 C C . VAL A 1 167 ? 26.214 18.102 -0.081 1.00 37.34 167 VAL A C 1
ATOM 1346 O O . VAL A 1 167 ? 25.681 18.836 -0.904 1.00 37.34 167 VAL A O 1
ATOM 1349 N N . HIS A 1 168 ? 27.420 18.351 0.421 1.00 35.47 168 HIS A N 1
ATOM 1350 C CA . HIS A 1 168 ? 28.431 19.131 -0.280 1.00 35.47 168 HIS A CA 1
ATOM 1351 C C . HIS A 1 168 ? 29.110 18.197 -1.285 1.00 35.47 168 HIS A C 1
ATOM 1353 O O . HIS A 1 168 ? 29.782 17.253 -0.863 1.00 35.47 168 HIS A O 1
ATOM 1359 N N . GLU A 1 169 ? 29.011 18.489 -2.578 1.00 36.34 169 GLU A N 1
ATOM 1360 C CA . GLU A 1 169 ? 29.980 17.997 -3.556 1.00 36.34 169 GLU A CA 1
ATOM 1361 C C . GLU A 1 169 ? 30.687 19.150 -4.270 1.00 36.34 169 GLU A C 1
ATOM 1363 O O . GLU A 1 169 ? 30.197 20.276 -4.346 1.00 36.34 169 GLU A O 1
ATOM 1368 N N . ARG A 1 170 ? 31.935 18.841 -4.617 1.00 33.34 170 ARG A N 1
ATOM 1369 C CA . ARG A 1 170 ? 33.047 19.715 -4.993 1.00 33.34 170 ARG A CA 1
ATOM 1370 C C . ARG A 1 170 ? 33.006 20.143 -6.451 1.00 33.34 170 ARG A C 1
ATOM 1372 O O . ARG A 1 170 ? 32.504 19.350 -7.271 1.00 33.34 170 ARG A O 1
#

Radius of gyration: 16.34 Å; Cα contacts (8 Å, |Δi|>4): 482; chains: 1; bounding box: 55×34×43 Å